Protein AF-A0A6N7IVQ7-F1 (afdb_monomer_lite)

Foldseek 3Di:
DDDDDDDDDDPVPDDLLLNLLAQLVVCVVVVVAPDSVRSCVVSVHDPVSNVVCVVPRDDPVVVCPDDPDDDDDD

Structure (mmCIF, N/CA/C/O backbone):
data_AF-A0A6N7IVQ7-F1
#
_entry.id   AF-A0A6N7IVQ7-F1
#
loop_
_atom_site.group_PDB
_atom_site.id
_atom_site.type_symbol
_atom_site.label_atom_id
_atom_site.label_alt_id
_atom_site.label_comp_id
_atom_site.label_asym_id
_atom_site.label_entit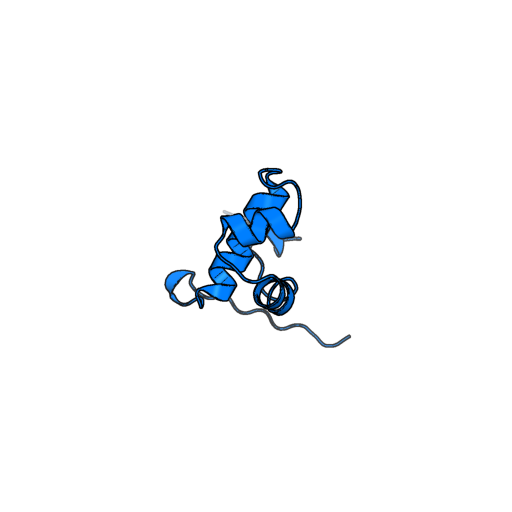y_id
_atom_site.label_seq_id
_atom_site.pdbx_PDB_ins_code
_atom_site.Cartn_x
_atom_site.Cartn_y
_atom_site.Cartn_z
_atom_site.occupancy
_atom_site.B_iso_or_equiv
_atom_site.auth_seq_id
_atom_site.auth_comp_id
_atom_site.auth_asym_id
_atom_site.auth_atom_id
_atom_site.pdbx_PDB_model_num
ATOM 1 N N . MET A 1 1 ? 25.123 2.345 -1.761 1.00 48.72 1 MET A N 1
ATOM 2 C CA . MET A 1 1 ? 23.668 2.072 -1.731 1.00 48.72 1 MET A CA 1
ATOM 3 C C . MET A 1 1 ? 23.493 0.627 -2.162 1.00 48.72 1 MET A C 1
ATOM 5 O O . MET A 1 1 ? 24.159 0.246 -3.113 1.00 48.72 1 MET A O 1
ATOM 9 N N . LYS A 1 2 ? 22.734 -0.200 -1.430 1.00 56.03 2 LYS A N 1
ATOM 10 C CA . LYS A 1 2 ? 22.437 -1.567 -1.896 1.00 56.03 2 LYS A CA 1
ATOM 11 C C . LYS A 1 2 ? 21.591 -1.454 -3.162 1.00 56.03 2 LYS A C 1
ATOM 13 O O . LYS A 1 2 ? 20.665 -0.650 -3.177 1.00 56.03 2 LYS A O 1
ATOM 18 N N . GLU A 1 3 ? 21.921 -2.220 -4.193 1.00 76.38 3 GLU A N 1
ATOM 19 C CA . GLU A 1 3 ? 21.055 -2.353 -5.362 1.00 76.38 3 GLU A CA 1
ATOM 20 C C . GLU A 1 3 ? 19.746 -3.016 -4.920 1.00 76.38 3 GLU A C 1
ATOM 22 O O . GLU A 1 3 ? 19.752 -4.093 -4.320 1.00 76.38 3 GLU A O 1
ATOM 27 N N . GLU A 1 4 ? 18.625 -2.337 -5.150 1.00 78.31 4 GLU A N 1
ATOM 28 C CA . GLU A 1 4 ? 17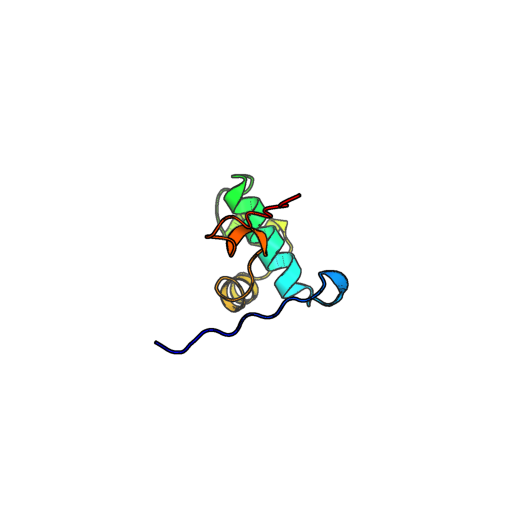.300 -2.891 -4.896 1.00 78.31 4 GLU A CA 1
ATOM 29 C C . GLU A 1 4 ? 16.899 -3.755 -6.096 1.00 78.31 4 GLU A C 1
ATOM 31 O O . GLU A 1 4 ? 16.818 -3.278 -7.227 1.00 78.31 4 GLU A O 1
ATOM 36 N N . THR A 1 5 ? 16.686 -5.051 -5.865 1.00 82.69 5 THR A N 1
ATOM 37 C CA . THR A 1 5 ? 16.218 -5.981 -6.899 1.00 82.69 5 THR A CA 1
ATOM 38 C C . THR A 1 5 ? 14.694 -5.993 -6.928 1.00 82.69 5 THR A C 1
ATOM 40 O O . THR A 1 5 ? 14.055 -6.333 -5.931 1.00 82.69 5 THR A O 1
ATOM 43 N N . PHE A 1 6 ? 14.110 -5.670 -8.081 1.00 84.56 6 PHE A N 1
ATOM 44 C CA . PHE A 1 6 ? 12.664 -5.701 -8.293 1.00 84.56 6 PHE A CA 1
ATOM 45 C C . PHE A 1 6 ? 12.240 -6.975 -9.023 1.00 84.56 6 PHE A C 1
ATOM 47 O O . PHE A 1 6 ? 12.938 -7.462 -9.911 1.00 84.56 6 PHE A O 1
ATOM 54 N N . TYR A 1 7 ? 11.068 -7.493 -8.662 1.00 86.44 7 TYR A N 1
ATOM 55 C CA . TYR A 1 7 ? 10.470 -8.676 -9.275 1.00 86.44 7 TYR A CA 1
ATOM 56 C C . TYR A 1 7 ? 9.099 -8.324 -9.847 1.00 86.44 7 TYR A C 1
ATOM 58 O O . TYR A 1 7 ? 8.313 -7.629 -9.200 1.00 86.44 7 TYR A O 1
ATOM 66 N N . LEU A 1 8 ? 8.795 -8.837 -11.040 1.00 88.31 8 LEU A N 1
ATOM 67 C CA . LEU A 1 8 ? 7.456 -8.765 -11.615 1.00 88.31 8 LEU A CA 1
ATOM 68 C C . LEU A 1 8 ? 6.672 -10.010 -11.203 1.00 88.31 8 LEU A C 1
ATOM 70 O O . LEU A 1 8 ? 7.068 -11.137 -11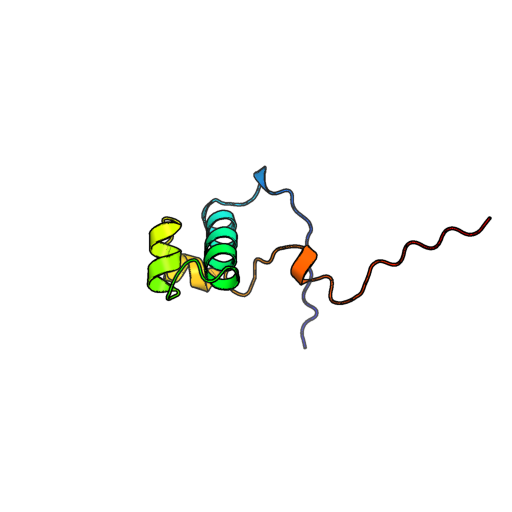.496 1.00 88.31 8 LEU A O 1
ATOM 74 N N . VAL A 1 9 ? 5.546 -9.798 -10.535 1.00 89.88 9 VAL A N 1
ATOM 75 C CA . VAL A 1 9 ? 4.632 -10.860 -10.114 1.00 89.88 9 VAL A CA 1
ATOM 76 C C . VAL A 1 9 ? 3.231 -10.541 -10.606 1.00 89.88 9 VAL A C 1
ATOM 78 O O . VAL A 1 9 ? 2.873 -9.375 -10.781 1.00 89.88 9 VAL A O 1
ATOM 81 N N . ARG A 1 10 ? 2.429 -11.579 -10.845 1.00 91.00 10 ARG A N 1
ATOM 82 C CA . ARG A 1 10 ? 1.021 -11.382 -11.178 1.00 91.00 10 ARG A CA 1
ATOM 83 C C . ARG A 1 10 ? 0.240 -10.928 -9.947 1.00 91.00 10 ARG A C 1
ATOM 85 O O . ARG A 1 10 ? 0.598 -11.228 -8.812 1.00 91.00 10 ARG A O 1
ATOM 92 N N . GLU A 1 11 ? -0.851 -10.215 -10.170 1.00 89.56 11 GLU A N 1
ATOM 93 C CA . GLU A 1 11 ? -1.658 -9.690 -9.072 1.00 89.56 11 GLU A CA 1
ATOM 94 C C . GLU A 1 11 ? -2.370 -10.799 -8.277 1.00 89.56 11 GLU A C 1
ATOM 96 O O . GLU A 1 11 ? -2.525 -10.691 -7.064 1.00 89.56 11 GLU A O 1
ATOM 101 N N . ASP A 1 12 ? -2.802 -11.884 -8.927 1.00 92.38 12 ASP A N 1
ATOM 102 C CA . ASP A 1 12 ? -3.492 -13.018 -8.293 1.00 92.38 12 ASP A CA 1
ATOM 103 C C . ASP A 1 12 ? -2.642 -13.688 -7.206 1.00 92.38 12 ASP A C 1
ATOM 105 O O . ASP A 1 12 ? -3.189 -14.128 -6.200 1.00 92.38 12 ASP A O 1
ATOM 109 N N . VAL A 1 13 ? -1.315 -13.685 -7.358 1.00 94.31 13 VAL A N 1
ATOM 110 C CA . VAL A 1 13 ? -0.393 -14.302 -6.392 1.00 94.31 13 VAL A CA 1
ATOM 111 C C . VAL A 1 13 ? -0.002 -13.381 -5.232 1.00 94.31 13 VAL A C 1
ATOM 113 O O . VAL A 1 13 ? 0.685 -13.820 -4.309 1.00 94.31 13 VAL A O 1
ATOM 116 N N . LEU A 1 14 ? -0.410 -12.106 -5.255 1.00 92.50 14 LEU A N 1
ATOM 117 C CA . LEU A 1 14 ? -0.101 -11.179 -4.170 1.00 92.50 14 LEU A CA 1
ATOM 118 C C . LEU A 1 14 ? -0.899 -11.531 -2.906 1.00 92.50 14 LEU A C 1
ATOM 120 O O . LEU A 1 14 ? -2.127 -11.647 -2.977 1.00 92.50 14 LEU A O 1
ATOM 124 N N . PRO A 1 15 ? -0.241 -11.599 -1.732 1.00 95.12 15 PRO A N 1
ATOM 125 C CA . PRO A 1 15 ? -0.939 -11.677 -0.458 1.00 95.12 15 PRO A CA 1
ATOM 126 C C . PRO A 1 15 ? -1.914 -10.509 -0.284 1.00 95.12 15 PRO A C 1
ATOM 128 O O . PRO A 1 15 ? -1.596 -9.371 -0.646 1.00 95.12 15 PRO A O 1
ATOM 131 N N . ASP A 1 16 ? -3.052 -10.758 0.363 1.00 96.00 16 ASP A N 1
ATOM 132 C CA . ASP A 1 16 ? -4.112 -9.756 0.546 1.00 96.00 16 ASP A CA 1
ATOM 133 C C . ASP A 1 16 ? -3.612 -8.444 1.149 1.00 96.00 16 ASP A C 1
ATOM 135 O O . ASP A 1 16 ? -4.007 -7.368 0.709 1.00 96.00 16 ASP A O 1
ATOM 139 N N . ALA A 1 17 ? -2.685 -8.502 2.108 1.00 96.38 17 ALA A N 1
ATOM 140 C CA . ALA A 1 17 ? -2.115 -7.302 2.715 1.00 96.38 17 ALA A CA 1
ATOM 141 C C . ALA A 1 17 ? -1.349 -6.423 1.706 1.00 96.38 17 ALA A C 1
ATOM 143 O O . ALA A 1 17 ? -1.419 -5.196 1.784 1.00 96.38 17 ALA A O 1
ATOM 144 N N . MET A 1 18 ? -0.639 -7.026 0.747 1.00 95.94 18 MET A N 1
ATOM 145 C CA . MET A 1 18 ? 0.054 -6.294 -0.319 1.00 95.94 18 MET A CA 1
ATOM 146 C C . MET A 1 18 ? -0.945 -5.705 -1.321 1.00 95.94 18 MET A C 1
ATOM 148 O O . MET A 1 18 ? -0.827 -4.535 -1.685 1.00 95.94 18 MET A O 1
ATOM 152 N N . ARG A 1 19 ? -1.971 -6.478 -1.705 1.00 95.69 19 ARG A N 1
ATOM 153 C CA . ARG A 1 19 ? -3.049 -6.021 -2.598 1.00 95.69 19 ARG A CA 1
ATOM 154 C C . ARG A 1 19 ? -3.808 -4.833 -1.995 1.00 95.69 19 ARG A C 1
ATOM 156 O O . ARG A 1 19 ? -3.918 -3.785 -2.626 1.00 95.69 19 ARG A O 1
ATOM 163 N N . LYS A 1 20 ? -4.221 -4.944 -0.731 1.00 97.25 20 LYS A N 1
ATOM 164 C CA . LYS A 1 20 ? -4.858 -3.860 0.033 1.00 97.25 20 LYS A CA 1
ATOM 165 C C . LYS A 1 20 ? -3.928 -2.658 0.213 1.00 97.25 20 LYS A C 1
ATOM 167 O O . LYS A 1 20 ? -4.381 -1.522 0.181 1.00 97.25 20 LYS A O 1
ATOM 172 N N . THR A 1 21 ? -2.614 -2.863 0.331 1.00 97.31 21 THR A N 1
ATOM 173 C CA . THR A 1 21 ? -1.648 -1.747 0.381 1.00 97.31 21 THR A CA 1
ATOM 174 C C . THR A 1 21 ? -1.659 -0.933 -0.918 1.00 97.31 21 THR A C 1
ATOM 176 O O . THR A 1 21 ? -1.634 0.299 -0.869 1.00 97.31 21 THR A O 1
ATOM 179 N N . LEU A 1 22 ? -1.741 -1.594 -2.079 1.00 95.44 22 LEU A N 1
ATOM 180 C CA . LEU A 1 22 ? -1.896 -0.924 -3.377 1.00 95.44 22 LEU A CA 1
ATOM 181 C C . LEU A 1 22 ? -3.230 -0.168 -3.474 1.00 95.44 22 LEU A C 1
ATOM 183 O O . LEU A 1 22 ? -3.273 0.937 -4.017 1.00 95.44 22 LEU A O 1
ATOM 187 N N . GLU A 1 23 ? -4.304 -0.717 -2.908 1.00 96.62 23 GLU A N 1
ATOM 188 C CA . GLU A 1 23 ? -5.602 -0.042 -2.830 1.00 96.62 23 GLU A CA 1
ATOM 189 C C . GLU A 1 23 ? -5.556 1.218 -1.953 1.00 96.62 23 GLU A C 1
ATOM 191 O O . GLU A 1 23 ? -6.003 2.280 -2.387 1.00 96.62 23 GLU A O 1
ATOM 196 N N . VAL A 1 24 ? -4.945 1.142 -0.765 1.00 97.88 24 VAL A N 1
ATOM 197 C CA . VAL A 1 24 ? -4.740 2.297 0.125 1.00 97.88 24 VAL A CA 1
ATOM 198 C C . VAL A 1 24 ? -3.989 3.412 -0.602 1.00 97.88 24 VAL A C 1
ATOM 200 O O . VAL A 1 24 ? -4.427 4.562 -0.580 1.00 97.88 24 VAL A O 1
ATOM 203 N N . LYS A 1 25 ? -2.896 3.081 -1.303 1.00 95.81 25 LYS A N 1
ATOM 204 C CA . LYS A 1 25 ? -2.153 4.053 -2.122 1.00 95.81 25 LYS A CA 1
ATOM 205 C C . LYS A 1 25 ? -3.042 4.684 -3.193 1.00 95.81 25 LYS A C 1
ATOM 207 O O . LYS A 1 25 ? -3.097 5.902 -3.305 1.00 95.81 25 LYS A O 1
ATOM 212 N N . LYS A 1 26 ? -3.818 3.873 -3.915 1.00 95.50 26 LYS A N 1
ATOM 213 C CA . LYS A 1 26 ? -4.755 4.340 -4.948 1.00 95.50 26 LYS A CA 1
ATOM 214 C C . LYS A 1 26 ? -5.833 5.279 -4.393 1.00 95.50 26 LYS A C 1
ATOM 216 O O . LYS A 1 26 ? -6.223 6.217 -5.088 1.00 95.50 26 LYS A O 1
ATOM 221 N N . LEU A 1 27 ? -6.341 5.035 -3.182 1.00 97.44 27 LEU A N 1
ATOM 222 C CA . LEU A 1 27 ? -7.307 5.919 -2.519 1.00 97.44 27 LEU A CA 1
ATOM 223 C C . LEU A 1 27 ? -6.685 7.279 -2.187 1.00 97.44 27 LEU A C 1
ATOM 225 O O . LEU A 1 27 ? -7.307 8.307 -2.459 1.00 97.44 27 LEU A O 1
ATOM 229 N N . LEU A 1 28 ? -5.462 7.278 -1.654 1.00 95.81 28 LEU A N 1
ATOM 230 C CA . LEU A 1 28 ? -4.721 8.493 -1.310 1.00 95.81 28 LEU A CA 1
ATOM 231 C C . LEU A 1 28 ? -4.361 9.307 -2.560 1.00 95.81 28 LEU A C 1
ATOM 233 O O . LEU A 1 28 ? -4.678 10.493 -2.626 1.00 95.81 28 LEU A O 1
ATOM 237 N N . ASP A 1 29 ? -3.806 8.663 -3.590 1.00 93.56 29 ASP A N 1
ATOM 238 C CA . ASP A 1 29 ? -3.412 9.315 -4.848 1.00 93.56 29 ASP A CA 1
ATOM 239 C C . ASP A 1 29 ? -4.603 9.984 -5.547 1.00 93.56 29 ASP A C 1
ATOM 241 O O . ASP A 1 29 ? -4.492 11.065 -6.123 1.00 93.56 29 ASP A O 1
ATOM 245 N N . ARG A 1 30 ? -5.780 9.351 -5.474 1.00 95.44 30 ARG A N 1
ATOM 246 C CA . ARG A 1 30 ? -7.023 9.867 -6.066 1.00 95.44 30 ARG A CA 1
ATOM 247 C C . ARG A 1 30 ? -7.764 10.852 -5.165 1.00 95.44 30 ARG A C 1
ATOM 249 O O . ARG A 1 30 ? -8.877 11.237 -5.521 1.00 95.44 30 ARG A O 1
ATOM 256 N N . LYS A 1 31 ? -7.200 11.222 -4.007 1.00 95.81 31 LYS A N 1
ATOM 257 C CA . LYS A 1 31 ? -7.850 12.063 -2.987 1.00 95.81 31 LYS A CA 1
ATOM 258 C C . LYS A 1 31 ? -9.241 11.545 -2.586 1.00 95.81 31 LYS A C 1
ATOM 260 O O . LYS A 1 31 ? -10.156 12.318 -2.334 1.00 95.81 31 LYS A O 1
ATOM 265 N N . LYS A 1 32 ? -9.416 10.217 -2.569 1.00 96.50 32 LYS A N 1
ATOM 266 C CA . LYS A 1 32 ? -10.645 9.532 -2.123 1.00 96.50 32 LYS A CA 1
ATOM 267 C C . LYS A 1 32 ? -10.622 9.180 -0.633 1.00 96.50 32 LYS A C 1
ATOM 269 O O . LYS A 1 32 ? -11.588 8.610 -0.117 1.00 96.50 32 LYS A O 1
ATOM 274 N N .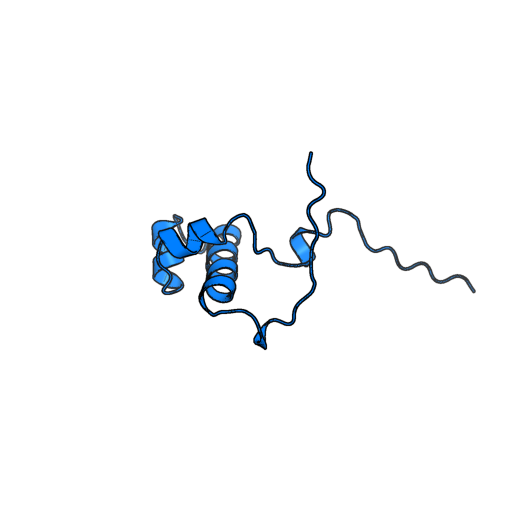 ALA A 1 33 ? -9.520 9.484 0.039 1.00 97.50 33 ALA A N 1
ATOM 275 C CA . ALA A 1 33 ? -9.369 9.381 1.476 1.00 97.50 33 ALA A CA 1
ATOM 276 C C . ALA A 1 33 ? -8.597 10.594 1.997 1.00 97.50 33 ALA A C 1
ATOM 278 O O . ALA A 1 33 ? -7.616 11.010 1.377 1.00 97.50 33 ALA A O 1
ATOM 279 N N . ASP A 1 34 ? -9.034 11.131 3.133 1.00 95.25 34 ASP A N 1
ATOM 280 C CA . ASP A 1 34 ? -8.490 12.376 3.698 1.00 95.25 34 ASP A CA 1
ATOM 281 C C . ASP A 1 34 ? -7.197 12.144 4.490 1.00 95.25 34 ASP A C 1
ATOM 283 O O . ASP A 1 34 ? -6.423 13.062 4.755 1.00 95.25 34 ASP A O 1
ATOM 287 N N . SER A 1 35 ? -6.944 10.896 4.886 1.00 97.56 35 SER A N 1
ATOM 288 C CA . SER A 1 35 ? -5.742 10.503 5.611 1.00 97.56 35 SER A CA 1
ATOM 289 C C . SER A 1 35 ? -5.414 9.030 5.389 1.00 97.56 35 SER A C 1
ATOM 291 O O . SER A 1 35 ? -6.253 8.245 4.945 1.00 97.56 35 SER A O 1
ATOM 293 N N . VAL A 1 36 ? -4.200 8.624 5.775 1.00 97.44 36 VAL A N 1
ATOM 294 C CA . VAL A 1 36 ? -3.819 7.203 5.802 1.00 97.44 36 VAL A CA 1
ATOM 295 C C . VAL A 1 36 ? -4.771 6.400 6.690 1.00 97.44 36 VAL A C 1
ATOM 297 O O . VAL A 1 36 ? -5.125 5.289 6.324 1.00 97.44 36 VAL A O 1
ATOM 300 N N . ALA A 1 37 ? -5.209 6.951 7.828 1.00 97.81 37 ALA A N 1
ATOM 301 C CA . ALA A 1 37 ? -6.120 6.261 8.742 1.00 97.81 37 ALA A CA 1
ATOM 302 C C . ALA A 1 37 ? -7.477 5.952 8.084 1.00 97.81 37 ALA A C 1
ATOM 304 O O . ALA A 1 37 ? -7.950 4.823 8.173 1.00 97.81 37 ALA A O 1
ATOM 305 N N . ASP A 1 38 ? -8.046 6.925 7.372 1.00 98.19 38 ASP A N 1
ATOM 306 C CA . ASP A 1 38 ? -9.284 6.750 6.602 1.00 98.19 38 ASP A CA 1
ATOM 307 C C . ASP A 1 38 ? -9.091 5.750 5.447 1.00 98.19 38 ASP A C 1
ATOM 309 O O . ASP A 1 38 ? -9.883 4.828 5.256 1.00 98.19 38 ASP A O 1
ATOM 313 N N . ALA A 1 39 ? -7.979 5.857 4.715 1.00 98.31 39 ALA A N 1
ATOM 314 C CA . ALA A 1 39 ? -7.688 4.979 3.585 1.00 98.31 39 ALA A CA 1
ATOM 315 C C . ALA A 1 39 ? -7.528 3.505 3.995 1.00 98.31 39 ALA A C 1
ATOM 317 O O . ALA A 1 39 ? -8.077 2.623 3.336 1.00 98.31 39 ALA A O 1
ATOM 318 N N . VAL A 1 40 ? -6.799 3.222 5.083 1.00 98.25 40 VAL A N 1
ATOM 319 C CA . VAL A 1 40 ? -6.616 1.841 5.562 1.00 98.25 40 VAL A CA 1
ATOM 320 C C . VAL A 1 40 ? -7.909 1.256 6.127 1.00 98.25 40 VAL A C 1
ATOM 322 O O . VAL A 1 40 ? -8.141 0.063 5.972 1.00 98.25 40 VAL A O 1
ATOM 325 N N . GLN A 1 41 ? -8.783 2.082 6.711 1.00 98.06 41 GLN A N 1
ATOM 326 C CA . GLN A 1 41 ? -10.108 1.649 7.153 1.00 98.06 41 GLN A CA 1
ATOM 327 C C . GLN A 1 41 ? -10.999 1.281 5.959 1.00 98.06 41 GLN A C 1
ATOM 329 O O . GLN A 1 41 ? -11.628 0.227 5.971 1.00 98.06 41 GLN A O 1
ATOM 334 N N . LYS A 1 42 ? -11.007 2.107 4.903 1.00 97.88 42 LYS A N 1
ATOM 335 C CA . LYS A 1 42 ? -11.746 1.841 3.656 1.00 97.88 42 LYS A CA 1
ATOM 336 C C . LYS A 1 42 ? -11.282 0.568 2.942 1.00 97.88 42 LYS A C 1
ATOM 338 O O . LYS A 1 42 ? -12.108 -0.114 2.350 1.00 97.88 42 LYS A O 1
ATOM 343 N N . ALA A 1 43 ? -9.988 0.253 3.010 1.00 97.25 43 ALA A N 1
ATOM 344 C CA . ALA A 1 43 ? -9.389 -0.934 2.393 1.00 97.25 43 ALA A CA 1
ATOM 345 C C . ALA A 1 43 ? -9.327 -2.163 3.326 1.00 97.25 43 ALA A C 1
ATOM 347 O O . ALA A 1 43 ? -8.710 -3.169 2.969 1.00 97.25 43 ALA A O 1
ATOM 348 N N . ASP A 1 44 ? -9.907 -2.084 4.531 1.00 97.81 44 ASP A N 1
ATOM 349 C CA . ASP A 1 44 ? -9.874 -3.154 5.537 1.00 97.81 44 ASP A CA 1
ATOM 350 C C . ASP A 1 44 ? -8.441 -3.677 5.807 1.00 97.81 44 ASP A C 1
ATOM 352 O O . ASP A 1 44 ? -8.126 -4.868 5.724 1.00 97.81 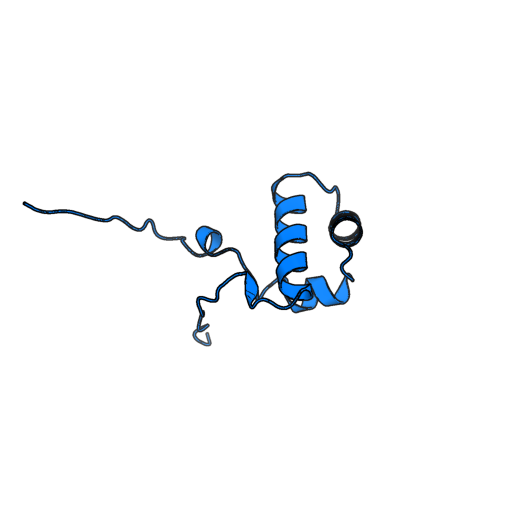44 ASP A O 1
ATOM 356 N N . LEU A 1 45 ? -7.518 -2.750 6.066 1.00 98.19 45 LEU A N 1
ATOM 357 C CA . LEU A 1 45 ? -6.112 -3.025 6.346 1.00 98.19 45 LEU A CA 1
ATOM 358 C C . LEU A 1 45 ? -5.712 -2.378 7.673 1.00 98.19 45 LEU A C 1
ATOM 360 O O . LEU A 1 45 ? -6.104 -1.257 7.993 1.00 98.19 45 LEU A O 1
ATOM 364 N N . SER A 1 46 ? -4.875 -3.049 8.461 1.00 97.81 46 SER A N 1
ATOM 365 C CA . SER A 1 46 ? -4.309 -2.407 9.646 1.00 97.81 46 SER A CA 1
ATOM 366 C C . SER A 1 46 ? -3.247 -1.372 9.253 1.00 97.81 46 SER A C 1
ATOM 368 O O . SER A 1 46 ? -2.509 -1.538 8.278 1.00 97.81 46 SER A O 1
ATOM 370 N N . ARG A 1 47 ? -3.095 -0.315 10.062 1.00 97.38 47 ARG A N 1
ATOM 371 C CA . ARG A 1 47 ? -2.026 0.683 9.867 1.00 97.38 47 ARG A CA 1
ATOM 372 C C . ARG A 1 47 ? -0.634 0.041 9.843 1.00 97.38 47 ARG A C 1
ATOM 374 O O . ARG A 1 47 ? 0.186 0.401 9.007 1.00 97.38 47 ARG A O 1
ATOM 381 N N . SER A 1 48 ? -0.368 -0.923 10.728 1.00 97.56 48 SER A N 1
ATOM 382 C CA . SER A 1 48 ? 0.923 -1.620 10.782 1.00 97.56 48 SER A CA 1
ATOM 383 C C . SER A 1 48 ? 1.184 -2.464 9.532 1.00 97.56 48 SER A C 1
ATOM 385 O O . SER A 1 48 ? 2.303 -2.455 9.023 1.00 97.56 48 SER A O 1
ATOM 387 N N . ALA A 1 49 ? 0.163 -3.140 8.994 1.00 97.06 49 ALA A N 1
ATOM 388 C CA . ALA A 1 49 ? 0.287 -3.892 7.748 1.00 97.06 49 ALA A CA 1
ATOM 389 C C . ALA A 1 49 ? 0.547 -2.967 6.553 1.00 97.06 49 ALA A C 1
ATOM 391 O O . ALA A 1 49 ? 1.416 -3.271 5.740 1.00 97.06 49 ALA A O 1
ATOM 392 N N . PHE A 1 50 ? -0.127 -1.813 6.486 1.00 97.75 50 PHE A N 1
ATOM 393 C CA . PHE A 1 50 ? 0.163 -0.800 5.472 1.00 97.75 50 PHE A CA 1
ATOM 394 C C . PHE A 1 50 ? 1.624 -0.348 5.538 1.00 97.75 50 PHE A C 1
ATOM 396 O O . PHE A 1 50 ? 2.339 -0.451 4.546 1.00 97.75 50 PHE A O 1
ATOM 403 N N . TYR A 1 51 ? 2.107 0.089 6.707 1.00 97.00 51 TYR A N 1
ATOM 404 C CA . TYR A 1 51 ? 3.483 0.578 6.836 1.00 97.00 51 TYR A CA 1
ATOM 405 C C . TYR A 1 51 ? 4.544 -0.501 6.589 1.00 97.00 51 TYR A C 1
ATOM 407 O O . TYR A 1 51 ? 5.626 -0.170 6.116 1.00 97.00 51 TYR A O 1
ATOM 415 N N . LYS A 1 52 ? 4.234 -1.782 6.825 1.00 96.12 52 LYS A N 1
ATOM 416 C CA . LYS A 1 52 ? 5.132 -2.899 6.494 1.00 96.12 52 LYS A CA 1
ATOM 417 C C . LYS A 1 52 ? 5.418 -3.011 4.991 1.00 96.12 52 LYS A C 1
ATOM 419 O O . LYS A 1 52 ? 6.522 -3.393 4.620 1.00 96.12 52 LYS A O 1
ATOM 424 N N . TYR A 1 53 ? 4.441 -2.701 4.137 1.00 95.81 53 TYR A N 1
ATOM 425 C CA . TYR A 1 53 ? 4.551 -2.867 2.680 1.00 95.81 53 TYR A CA 1
ATOM 426 C C . TYR A 1 53 ? 4.572 -1.543 1.905 1.00 95.81 53 TYR A C 1
ATOM 428 O O . TYR A 1 53 ? 4.849 -1.550 0.704 1.00 95.81 53 TYR A O 1
ATOM 436 N N . ARG A 1 54 ? 4.307 -0.409 2.571 1.00 94.38 54 ARG A N 1
ATOM 437 C CA . ARG A 1 54 ? 4.204 0.926 1.960 1.00 94.38 54 ARG A CA 1
ATOM 438 C C . ARG A 1 54 ? 5.400 1.240 1.075 1.00 94.38 54 ARG A C 1
ATOM 440 O O . ARG A 1 54 ? 5.202 1.729 -0.028 1.00 94.38 54 ARG A O 1
ATOM 447 N N . ASP A 1 55 ? 6.604 0.926 1.529 1.00 90.88 55 ASP A N 1
ATOM 448 C CA . ASP A 1 55 ? 7.829 1.311 0.827 1.00 90.88 55 ASP A CA 1
ATOM 449 C C . ASP A 1 55 ? 8.447 0.147 0.029 1.00 90.88 55 ASP A C 1
ATOM 451 O O . ASP A 1 55 ? 9.550 0.274 -0.482 1.00 90.88 55 ASP A O 1
ATOM 455 N N . ALA A 1 56 ? 7.733 -0.980 -0.103 1.00 89.62 56 ALA A N 1
ATOM 456 C CA . ALA A 1 56 ? 8.212 -2.189 -0.786 1.00 89.62 56 ALA A CA 1
ATOM 457 C C . ALA A 1 56 ? 7.304 -2.658 -1.937 1.00 89.62 56 ALA A C 1
ATOM 459 O O . ALA A 1 56 ? 7.759 -3.359 -2.836 1.00 89.62 56 ALA A O 1
ATOM 460 N N . VAL A 1 57 ? 6.017 -2.293 -1.924 1.00 91.38 57 VAL A N 1
ATOM 461 C CA . VAL A 1 57 ? 5.033 -2.744 -2.919 1.00 91.38 57 VAL A CA 1
ATOM 462 C C . VAL A 1 57 ? 4.490 -1.545 -3.678 1.00 91.38 57 VAL A C 1
ATOM 464 O O . VAL A 1 57 ? 3.812 -0.695 -3.100 1.00 91.38 57 VAL A O 1
ATOM 467 N N . PHE A 1 58 ? 4.756 -1.473 -4.978 1.00 88.94 58 PHE A N 1
ATOM 468 C CA . PHE A 1 58 ? 4.339 -0.364 -5.833 1.00 88.94 58 PHE A CA 1
ATOM 469 C C . PHE A 1 58 ? 3.696 -0.879 -7.119 1.00 88.94 58 PHE A C 1
ATOM 471 O O . PHE A 1 58 ? 4.054 -1.959 -7.592 1.00 88.94 58 PHE A O 1
ATOM 478 N N . PRO A 1 59 ? 2.765 -0.117 -7.713 1.00 83.19 59 PRO A N 1
ATOM 479 C CA . PRO A 1 59 ? 2.323 -0.392 -9.068 1.00 83.19 59 PRO A CA 1
ATOM 480 C C . PRO A 1 59 ? 3.495 -0.279 -10.050 1.00 83.19 59 PRO A C 1
ATOM 482 O O . PRO A 1 59 ? 4.301 0.647 -9.957 1.00 83.19 59 PRO A O 1
ATOM 485 N N . PHE A 1 60 ? 3.554 -1.179 -11.034 1.00 79.12 60 PHE A N 1
ATOM 486 C CA . PHE A 1 60 ? 4.624 -1.186 -12.038 1.00 79.12 60 PHE A CA 1
ATOM 487 C C . PHE A 1 60 ? 4.752 0.161 -12.767 1.00 79.12 60 PHE A C 1
ATOM 489 O O . PHE A 1 60 ? 5.854 0.681 -12.908 1.00 79.12 60 PHE A O 1
ATOM 496 N N . TYR A 1 61 ? 3.628 0.789 -13.137 1.00 74.69 61 TYR A N 1
ATOM 497 C CA . TYR A 1 61 ? 3.623 2.086 -13.829 1.00 74.69 61 TYR A CA 1
ATOM 498 C C . TYR A 1 61 ? 4.286 3.219 -13.028 1.00 74.69 61 TYR A C 1
ATOM 500 O O . TYR A 1 61 ? 4.697 4.212 -13.615 1.00 74.69 61 TYR A O 1
ATOM 508 N N . THR A 1 62 ? 4.390 3.097 -11.701 1.00 68.31 62 THR A N 1
ATOM 509 C CA . THR A 1 62 ? 5.043 4.097 -10.844 1.00 68.31 62 THR A CA 1
ATOM 510 C C . THR A 1 62 ? 6.569 3.956 -10.858 1.00 68.31 62 THR A C 1
ATOM 512 O O . THR A 1 62 ? 7.272 4.923 -10.581 1.00 68.31 62 THR A O 1
ATOM 515 N N . MET A 1 63 ? 7.088 2.765 -11.182 1.00 62.72 63 MET A N 1
ATOM 516 C CA . MET A 1 63 ? 8.531 2.487 -11.273 1.00 62.72 63 MET A CA 1
ATOM 517 C C . MET A 1 63 ? 9.126 2.847 -12.631 1.00 62.72 63 MET A C 1
ATOM 519 O O . MET A 1 63 ? 10.334 3.039 -12.748 1.00 62.72 63 MET A O 1
ATOM 523 N N . VAL A 1 64 ? 8.276 2.988 -13.647 1.00 58.69 64 VAL A N 1
ATOM 524 C CA . VAL A 1 64 ? 8.649 3.459 -14.980 1.00 58.69 64 VAL A CA 1
ATOM 525 C C . VAL A 1 64 ? 8.896 4.972 -14.904 1.00 58.69 64 VAL A C 1
ATOM 527 O O . VAL A 1 64 ? 8.070 5.786 -15.303 1.00 58.69 64 VAL A O 1
ATOM 530 N N . LYS A 1 65 ? 10.035 5.366 -14.324 1.00 52.53 65 LYS A N 1
ATOM 531 C CA . LYS A 1 65 ? 10.561 6.739 -14.420 1.00 52.53 65 LYS A CA 1
ATOM 532 C C . LYS A 1 65 ? 11.110 7.036 -15.822 1.00 52.53 65 LYS A C 1
ATOM 534 O O . LYS A 1 65 ? 11.245 8.201 -16.179 1.00 52.53 65 LYS A O 1
ATOM 539 N N . GLU A 1 66 ? 11.389 5.998 -16.610 1.00 55.94 66 GLU A N 1
ATOM 540 C CA . GLU A 1 66 ? 11.887 6.085 -17.983 1.00 55.94 66 GLU A CA 1
ATOM 541 C C . GLU A 1 66 ? 10.834 5.565 -18.964 1.00 55.94 66 GLU A C 1
ATOM 543 O O . GLU A 1 66 ? 10.361 4.439 -18.837 1.00 55.94 66 GLU A O 1
ATOM 548 N N . GLN A 1 67 ? 10.440 6.388 -19.940 1.00 58.22 67 GLN A N 1
ATOM 549 C CA . GLN A 1 67 ? 9.500 5.983 -20.983 1.00 58.22 67 GLN A CA 1
ATOM 550 C C . GLN A 1 67 ? 10.047 4.770 -21.746 1.00 58.22 67 GLN A C 1
ATOM 552 O O . GLN A 1 67 ? 11.129 4.835 -22.324 1.00 58.22 67 GLN A O 1
ATOM 557 N N . ILE A 1 68 ? 9.273 3.686 -21.820 1.00 62.84 68 ILE A N 1
ATOM 558 C CA . ILE A 1 68 ? 9.566 2.588 -22.746 1.00 62.84 68 ILE A CA 1
ATOM 559 C C . ILE A 1 68 ? 9.264 3.099 -24.162 1.00 62.84 68 ILE A C 1
ATOM 561 O O . ILE A 1 68 ? 8.113 3.102 -24.598 1.00 62.84 68 ILE A O 1
ATOM 565 N N . ILE A 1 69 ? 10.288 3.574 -24.873 1.00 67.50 69 ILE A N 1
ATOM 566 C CA . ILE A 1 69 ? 10.186 3.942 -26.290 1.00 67.50 69 ILE A CA 1
ATOM 567 C C . ILE A 1 69 ? 10.430 2.673 -27.108 1.00 67.50 69 ILE A C 1
ATOM 569 O O . ILE A 1 69 ? 11.544 2.159 -27.156 1.00 67.50 69 ILE A O 1
ATOM 573 N N . THR A 1 70 ? 9.386 2.158 -27.757 1.00 73.12 70 THR A N 1
ATOM 574 C CA . 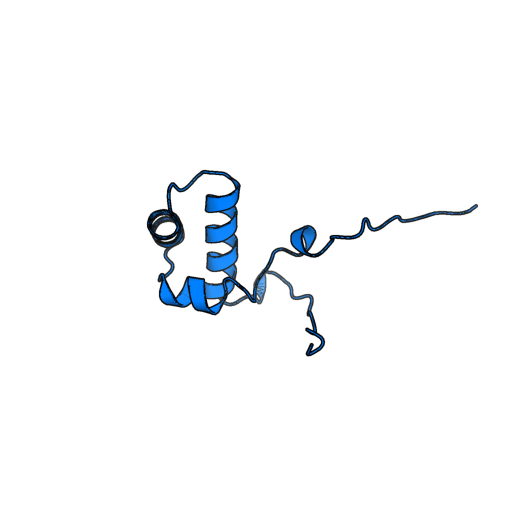THR A 1 70 ? 9.536 1.080 -28.744 1.00 73.12 70 THR A CA 1
ATOM 575 C C . THR A 1 70 ? 9.762 1.714 -30.113 1.00 73.12 70 THR A C 1
ATOM 577 O O . THR A 1 70 ? 8.841 2.297 -30.681 1.00 73.12 70 THR A O 1
ATOM 580 N N . LEU A 1 71 ? 10.993 1.644 -30.622 1.00 74.94 71 LEU A N 1
ATOM 581 C CA . LEU A 1 71 ? 11.345 2.102 -31.966 1.00 74.94 71 LEU A CA 1
ATOM 582 C C . LEU A 1 71 ? 11.271 0.916 -32.930 1.00 74.94 71 LEU A C 1
ATOM 584 O O . LEU A 1 71 ? 11.969 -0.078 -32.745 1.00 74.94 71 LEU A O 1
ATOM 588 N N . PHE A 1 72 ? 10.437 1.033 -33.960 1.00 67.00 72 PHE A N 1
ATOM 589 C CA . PHE A 1 72 ? 10.450 0.128 -35.105 1.00 67.00 72 PHE A CA 1
ATOM 590 C C . PHE A 1 72 ? 11.199 0.811 -36.245 1.00 67.00 72 PHE A C 1
ATOM 592 O O . PHE A 1 72 ? 10.847 1.924 -36.635 1.00 67.00 72 PHE A O 1
ATOM 599 N N . PHE A 1 73 ? 12.218 0.143 -36.773 1.00 72.38 73 PHE A N 1
ATOM 600 C CA . PHE A 1 73 ? 12.921 0.562 -37.981 1.00 72.38 73 PHE A CA 1
ATOM 601 C C . PHE A 1 73 ? 12.547 -0.411 -39.105 1.00 72.38 73 PHE A C 1
ATOM 603 O O . PHE A 1 73 ? 12.541 -1.623 -38.874 1.00 72.38 73 PHE A O 1
ATOM 610 N N . HIS A 1 74 ? 12.174 0.129 -40.270 1.00 63.12 74 HIS A N 1
ATOM 611 C CA . HIS A 1 74 ? 11.898 -0.631 -41.492 1.00 63.12 74 HIS A CA 1
ATOM 612 C C . HIS A 1 74 ? 13.137 -0.655 -42.383 1.00 63.12 74 HIS A C 1
ATOM 614 O O . HIS A 1 74 ? 13.795 0.409 -42.470 1.00 63.12 74 HIS A O 1
#

Organism: NCBI:txid29376

pLDDT: mean 87.24, std 13.81, range [48.72, 98.31]

Sequence (74 aa):
MKEETFYLVREDVLPDAMRKTLEVKKLLDRKKADSVADAVQKADLSRSAFYKYRDAVFPFYTMVKEQIITLFFH

Radius of gyration: 15.37 Å; chains: 1; bounding box: 35×27×52 Å

Secondary structure (DSSP, 8-state):
-PPPPP----GGGS-HHHHHHHHHHHHHHTT-SSSHHHHHHHTT--HHHHHHHTTT---HHHH--S--------